Protein AF-A0A5E4PHH0-F1 (afdb_monomer_lite)

Radius of gyration: 13.08 Å; chains: 1; bounding box: 38×26×32 Å

Foldseek 3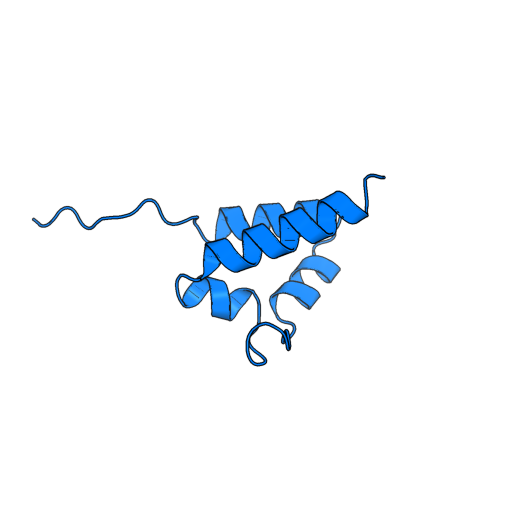Di:
DDPDDDPQCDPVNLLVLLCVLVVNPPVVSVCQQCFQDVVVVRDGVVVCVVVSVSVVSNVVSVVSSVVVPD

Secondary structure (DSSP, 8-state):
----------HHHHHHHHHHHTTT-HHHHHHHHHSPBGGGTSB-HHHHHHTT-HHHHHHHHHHHHHHHT-

Organism: NCBI:txid254247

Sequence (70 aa):
MTATNKRGISYAKVYSYALEMFQYDKDKTNCWWMSKLPEFGNKSPYEMVKEGRSKEIVKLITRATNVYTR

Structure (mmCIF, N/CA/C/O backbone):
data_AF-A0A5E4PHH0-F1
#
_entry.id   AF-A0A5E4PHH0-F1
#
loop_
_atom_site.group_PDB
_atom_site.id
_atom_site.type_symbol
_atom_site.label_atom_id
_atom_site.label_alt_id
_atom_site.label_comp_id
_atom_site.label_asym_id
_atom_site.label_entity_id
_atom_site.label_seq_id
_atom_site.pdbx_PDB_ins_code
_atom_site.Cartn_x
_atom_site.Cartn_y
_atom_site.Cartn_z
_atom_site.occupancy
_atom_site.B_iso_or_equiv
_atom_site.auth_seq_id
_atom_site.auth_comp_id
_atom_site.auth_asym_id
_atom_site.auth_atom_id
_atom_site.pdbx_PDB_model_num
ATOM 1 N N . MET A 1 1 ? -25.486 -8.044 19.783 1.00 42.38 1 MET A N 1
ATOM 2 C CA . MET A 1 1 ? -24.438 -8.199 18.751 1.00 42.38 1 MET A CA 1
ATOM 3 C C . MET A 1 1 ? -23.646 -6.903 18.692 1.00 42.38 1 MET A C 1
ATOM 5 O O . MET A 1 1 ? -24.220 -5.865 18.396 1.00 42.38 1 MET A O 1
ATOM 9 N N . THR A 1 2 ? -22.377 -6.936 19.093 1.00 39.47 2 THR A N 1
ATOM 10 C CA . THR A 1 2 ? -21.500 -5.761 19.182 1.00 39.47 2 THR A CA 1
ATOM 11 C C . THR A 1 2 ? -21.211 -5.216 17.784 1.00 39.47 2 THR A C 1
ATOM 13 O O . THR A 1 2 ? -20.660 -5.926 16.947 1.00 39.47 2 THR A O 1
ATOM 16 N N . ALA A 1 3 ? -21.568 -3.959 17.523 1.00 45.38 3 ALA A N 1
ATOM 17 C CA . ALA A 1 3 ? -21.122 -3.236 16.339 1.00 45.38 3 ALA A CA 1
ATOM 18 C C . ALA A 1 3 ? -19.615 -2.950 16.472 1.00 45.38 3 ALA A C 1
ATOM 20 O O . ALA A 1 3 ? -19.198 -1.938 17.037 1.00 45.38 3 ALA A O 1
ATOM 21 N N . THR A 1 4 ? -18.777 -3.872 15.996 1.00 50.91 4 THR A N 1
ATOM 22 C CA . THR A 1 4 ? -17.317 -3.713 15.972 1.00 50.91 4 THR A CA 1
ATOM 23 C C . THR A 1 4 ? -16.912 -2.702 14.896 1.00 50.91 4 THR A C 1
ATOM 25 O O . THR A 1 4 ? -16.656 -3.031 13.747 1.00 50.91 4 THR A O 1
ATOM 28 N N . ASN A 1 5 ? -16.950 -1.436 15.298 1.00 50.09 5 ASN A N 1
ATOM 29 C CA . ASN A 1 5 ? -15.906 -0.419 15.186 1.00 50.09 5 ASN A CA 1
ATOM 30 C C . ASN A 1 5 ? -14.890 -0.444 14.016 1.00 50.09 5 ASN A C 1
ATOM 32 O O . ASN A 1 5 ? -14.126 -1.386 13.832 1.00 50.09 5 ASN A O 1
ATOM 36 N N . LYS A 1 6 ? -14.741 0.762 13.437 1.00 48.59 6 LYS A N 1
ATOM 37 C CA . LYS A 1 6 ? -13.655 1.301 12.590 1.00 48.59 6 LYS A CA 1
ATOM 38 C C . LYS A 1 6 ? -13.664 0.865 11.118 1.00 48.59 6 LYS A C 1
ATOM 40 O O . LYS A 1 6 ? -13.208 -0.210 10.753 1.00 48.59 6 LYS A O 1
ATOM 45 N N . ARG A 1 7 ? -14.049 1.810 10.246 1.00 52.72 7 ARG A N 1
ATOM 46 C CA . ARG A 1 7 ? -13.699 1.855 8.812 1.00 52.72 7 ARG A CA 1
ATOM 47 C C . ARG A 1 7 ? -12.168 1.919 8.663 1.00 52.72 7 ARG A C 1
ATOM 49 O O . ARG A 1 7 ? -11.596 2.987 8.455 1.00 52.72 7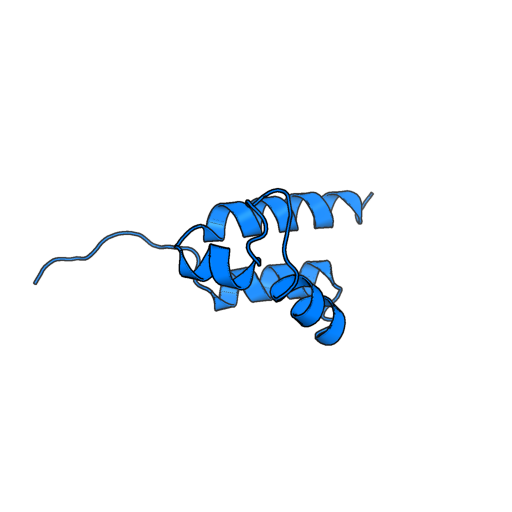 ARG A O 1
ATOM 56 N N . GLY A 1 8 ? -11.484 0.798 8.878 1.00 61.94 8 GLY A N 1
ATOM 57 C CA . GLY A 1 8 ? -10.079 0.635 8.523 1.00 61.94 8 GLY A CA 1
ATOM 58 C C . GLY A 1 8 ? -9.937 0.704 7.005 1.00 61.94 8 GLY A C 1
ATOM 59 O O . GLY A 1 8 ? -10.832 0.276 6.279 1.00 61.94 8 GLY A O 1
ATOM 60 N N . ILE A 1 9 ? -8.840 1.277 6.509 1.00 73.12 9 ILE A N 1
ATOM 61 C CA . ILE A 1 9 ? -8.552 1.238 5.072 1.00 73.12 9 ILE A CA 1
ATOM 62 C C . ILE A 1 9 ? -8.324 -0.232 4.712 1.00 73.12 9 ILE A C 1
ATOM 64 O O . ILE A 1 9 ? -7.396 -0.856 5.230 1.00 73.12 9 ILE A O 1
ATOM 68 N N . SER A 1 10 ? -9.200 -0.782 3.872 1.00 81.44 10 SER A N 1
ATOM 69 C CA . SER A 1 10 ? -9.139 -2.176 3.440 1.00 81.44 10 SER A CA 1
ATOM 70 C C . SER A 1 10 ? -7.843 -2.460 2.688 1.00 81.44 10 SER A C 1
ATOM 72 O O . SER A 1 10 ? -7.366 -1.612 1.935 1.00 81.44 10 SER A O 1
ATOM 74 N N . TYR A 1 11 ? -7.328 -3.682 2.832 1.00 85.62 11 TYR A N 1
ATOM 75 C CA . TYR A 1 11 ? -6.135 -4.170 2.133 1.00 85.62 11 TYR A CA 1
ATOM 76 C C . TYR A 1 11 ? -6.137 -3.826 0.638 1.00 85.62 11 TYR A C 1
ATOM 78 O O . TYR A 1 11 ? -5.203 -3.198 0.146 1.00 85.62 11 TYR A O 1
ATOM 86 N N . ALA A 1 12 ? -7.233 -4.157 -0.056 1.00 86.44 12 ALA A N 1
ATOM 87 C CA . ALA A 1 12 ? -7.376 -3.921 -1.490 1.00 86.44 12 ALA A CA 1
ATOM 88 C C . ALA A 1 12 ? -7.180 -2.444 -1.859 1.00 86.44 12 ALA A C 1
ATOM 90 O O . ALA A 1 12 ? -6.526 -2.138 -2.847 1.00 86.44 12 ALA A O 1
ATOM 91 N N . LYS A 1 13 ? -7.673 -1.526 -1.019 1.00 89.00 13 LYS A N 1
ATOM 92 C CA . LYS A 1 13 ? -7.555 -0.086 -1.251 1.00 89.00 13 LYS A CA 1
ATOM 93 C C . LYS A 1 13 ? -6.118 0.410 -1.087 1.00 89.00 13 LYS A C 1
ATOM 95 O O . LYS A 1 13 ? -5.679 1.245 -1.866 1.00 89.00 13 LYS A O 1
ATOM 100 N N . VAL A 1 14 ? -5.377 -0.112 -0.107 1.00 90.2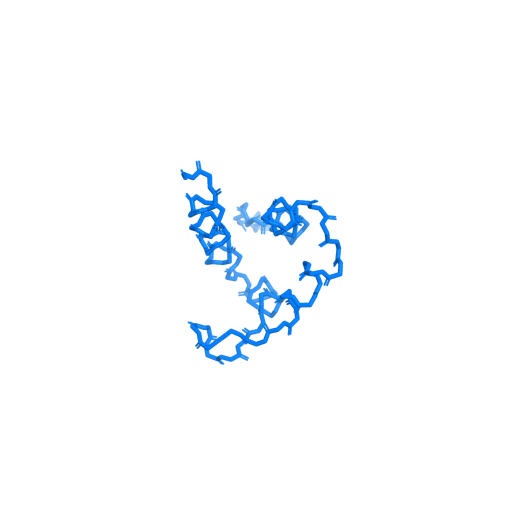5 14 VAL A N 1
ATOM 101 C CA . VAL A 1 14 ? -3.950 0.225 0.057 1.00 90.25 14 VAL A CA 1
ATOM 102 C C . VAL A 1 14 ? -3.131 -0.309 -1.117 1.00 90.25 14 VAL A C 1
ATOM 104 O O . VAL A 1 14 ? -2.272 0.399 -1.632 1.00 90.25 14 VAL A O 1
ATOM 107 N N . TYR A 1 15 ? -3.426 -1.529 -1.567 1.00 90.69 15 TYR A N 1
ATOM 108 C CA . TYR A 1 15 ? -2.750 -2.129 -2.713 1.00 90.69 15 TYR A CA 1
ATOM 109 C C . TYR A 1 15 ? -3.026 -1.362 -4.016 1.00 90.69 15 TYR A C 1
ATOM 111 O O . TYR A 1 15 ? -2.108 -1.146 -4.799 1.00 90.69 15 TYR A O 1
ATOM 119 N N . SER A 1 16 ? -4.254 -0.868 -4.223 1.00 91.19 16 SER A N 1
ATOM 120 C CA . SER A 1 16 ? -4.571 0.022 -5.349 1.00 91.19 16 SER A CA 1
ATOM 121 C C . SER A 1 16 ? -3.723 1.294 -5.347 1.00 91.19 16 SER A C 1
ATOM 123 O O . SER A 1 16 ? -3.176 1.640 -6.387 1.00 91.19 16 SER A O 1
ATOM 125 N N . TYR A 1 17 ? -3.525 1.937 -4.191 1.00 90.56 17 TYR A N 1
ATOM 126 C CA . TYR A 1 17 ? -2.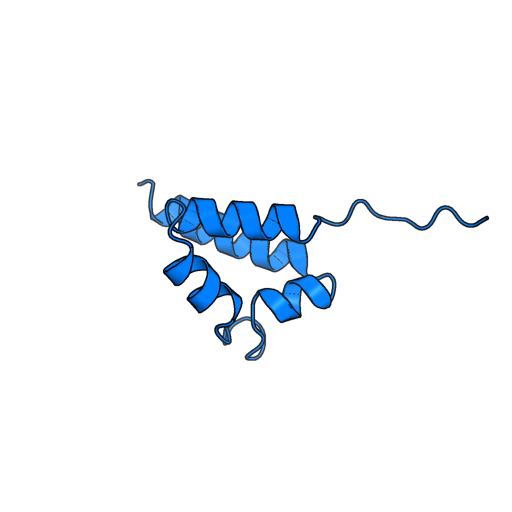638 3.103 -4.112 1.00 90.56 17 TYR A CA 1
ATOM 127 C C . TYR A 1 17 ? -1.186 2.755 -4.461 1.00 90.56 17 TYR A C 1
ATOM 129 O O . TYR A 1 17 ? -0.503 3.538 -5.118 1.00 90.56 17 TYR A O 1
ATOM 137 N N . 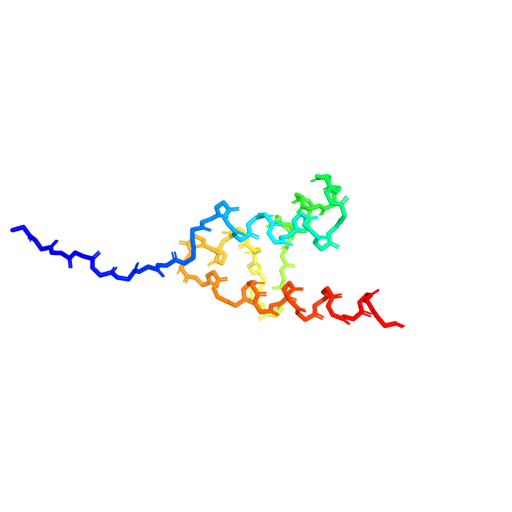ALA A 1 18 ? -0.708 1.580 -4.044 1.00 91.31 18 ALA A N 1
ATOM 138 C CA . ALA A 1 18 ? 0.631 1.125 -4.403 1.00 91.31 18 ALA A CA 1
ATOM 139 C C . ALA A 1 18 ? 0.751 0.897 -5.920 1.00 91.31 18 ALA A C 1
ATOM 141 O O . ALA A 1 18 ? 1.730 1.332 -6.517 1.00 91.31 18 ALA A O 1
ATOM 142 N N . LEU A 1 19 ? -0.266 0.305 -6.559 1.00 92.25 19 LEU A N 1
ATOM 143 C CA . LEU A 1 19 ? -0.311 0.176 -8.019 1.00 92.25 19 LEU A CA 1
ATOM 144 C C . LEU A 1 19 ? -0.225 1.541 -8.705 1.00 92.25 19 LEU A C 1
ATOM 146 O O . LEU A 1 19 ? 0.566 1.695 -9.627 1.00 92.25 19 LEU A O 1
ATOM 150 N N . GLU A 1 20 ? -0.985 2.538 -8.250 1.00 90.69 20 GLU A N 1
ATOM 151 C CA . GLU A 1 20 ? -0.937 3.891 -8.821 1.00 90.69 20 GLU A CA 1
ATOM 152 C C . GLU A 1 20 ? 0.468 4.507 -8.728 1.00 90.69 20 GLU A C 1
ATOM 154 O O . GLU A 1 20 ? 0.960 5.064 -9.709 1.00 90.69 20 GLU A O 1
ATOM 159 N N . MET A 1 21 ? 1.156 4.342 -7.591 1.00 89.44 21 MET A N 1
ATOM 160 C CA . MET A 1 21 ? 2.541 4.799 -7.411 1.00 89.44 21 MET A CA 1
ATOM 161 C C . MET A 1 21 ? 3.509 4.182 -8.430 1.00 89.44 21 MET A C 1
ATOM 163 O O . MET A 1 21 ? 4.425 4.862 -8.886 1.00 89.44 21 MET A O 1
ATOM 167 N N . PHE A 1 22 ? 3.303 2.921 -8.809 1.00 89.75 22 PHE A N 1
ATOM 168 C CA . PHE A 1 22 ? 4.126 2.224 -9.799 1.00 89.75 22 PHE A CA 1
ATOM 169 C C . PHE A 1 22 ? 3.516 2.231 -11.208 1.00 89.75 22 PHE A C 1
ATOM 171 O O . PHE A 1 22 ? 3.896 1.404 -12.031 1.00 89.75 22 PHE A O 1
ATOM 178 N N . GLN A 1 23 ? 2.588 3.145 -11.518 1.00 89.62 23 GLN A N 1
ATOM 179 C CA . GLN A 1 23 ? 1.934 3.234 -12.835 1.00 89.62 23 GLN A CA 1
ATOM 180 C C . GLN A 1 23 ? 1.296 1.905 -13.283 1.00 89.62 23 GLN A C 1
ATOM 182 O O . GLN A 1 23 ? 1.352 1.523 -14.449 1.00 89.62 23 GLN A O 1
ATOM 187 N N . TYR A 1 24 ? 0.685 1.195 -12.337 1.00 90.56 24 TYR A N 1
ATOM 188 C CA . TYR A 1 24 ? 0.060 -0.115 -12.511 1.00 90.56 24 TYR A CA 1
ATOM 189 C C . TYR A 1 24 ? 1.031 -1.251 -12.897 1.00 90.56 24 TYR A C 1
ATOM 191 O O . TYR A 1 24 ? 0.584 -2.334 -13.280 1.00 90.56 24 TYR A O 1
ATOM 199 N N . ASP A 1 25 ? 2.345 -1.055 -12.727 1.00 92.81 25 ASP A N 1
ATOM 200 C CA . ASP A 1 25 ? 3.366 -2.102 -12.848 1.00 92.81 25 ASP A CA 1
ATOM 201 C C . ASP A 1 25 ? 3.242 -3.083 -11.670 1.00 92.81 25 ASP A C 1
ATOM 203 O O . ASP A 1 25 ? 3.636 -2.805 -10.529 1.00 92.81 25 ASP A O 1
ATOM 207 N N . LYS A 1 26 ? 2.625 -4.238 -11.938 1.00 90.62 26 LYS A N 1
ATOM 208 C CA . LYS A 1 26 ? 2.325 -5.254 -10.920 1.00 90.62 26 LYS A CA 1
ATOM 209 C C . LYS A 1 26 ? 3.582 -5.899 -10.353 1.00 90.62 26 LYS A C 1
ATOM 211 O O . LYS A 1 26 ? 3.594 -6.216 -9.166 1.00 90.62 26 LYS A O 1
ATOM 216 N N . ASP A 1 27 ? 4.621 -6.081 -11.160 1.00 93.25 27 ASP A N 1
ATOM 217 C CA . ASP A 1 27 ? 5.868 -6.710 -10.729 1.00 93.25 27 ASP A CA 1
ATOM 218 C C . ASP A 1 27 ? 6.610 -5.812 -9.744 1.00 93.25 27 ASP A C 1
ATOM 220 O O . ASP A 1 27 ? 6.953 -6.249 -8.642 1.00 93.25 27 ASP A O 1
ATOM 224 N N . LYS A 1 28 ? 6.758 -4.522 -10.070 1.00 91.50 28 LYS A N 1
ATOM 225 C CA . LYS A 1 28 ? 7.353 -3.542 -9.148 1.00 91.50 28 LYS A CA 1
ATOM 226 C C . LYS A 1 28 ? 6.516 -3.362 -7.892 1.00 91.50 28 LYS A C 1
ATOM 228 O O . LYS A 1 28 ? 7.070 -3.338 -6.793 1.00 91.50 28 LYS A O 1
ATOM 233 N N . THR A 1 29 ? 5.193 -3.300 -8.045 1.00 93.12 29 THR A N 1
ATOM 234 C CA . THR A 1 29 ? 4.277 -3.177 -6.907 1.00 93.12 29 THR A CA 1
ATOM 235 C C . THR A 1 29 ? 4.404 -4.375 -5.977 1.00 93.12 29 THR A C 1
ATOM 237 O O . THR A 1 29 ? 4.579 -4.180 -4.781 1.00 93.12 29 THR A O 1
ATOM 240 N N . ASN A 1 30 ? 4.369 -5.606 -6.496 1.00 93.56 30 ASN A N 1
ATOM 241 C CA . ASN A 1 30 ? 4.503 -6.821 -5.688 1.00 93.56 30 ASN A CA 1
ATOM 242 C C . ASN A 1 30 ? 5.879 -6.928 -5.031 1.00 93.56 30 ASN A C 1
ATOM 244 O O . ASN A 1 30 ? 5.962 -7.258 -3.847 1.00 93.56 30 ASN A O 1
ATOM 248 N N . CYS A 1 31 ? 6.942 -6.606 -5.771 1.00 93.62 31 CYS A N 1
ATOM 249 C CA . CYS A 1 31 ? 8.300 -6.584 -5.244 1.00 93.62 31 CYS A CA 1
ATOM 250 C C . CYS A 1 31 ? 8.404 -5.626 -4.052 1.00 93.62 31 CYS A C 1
ATOM 252 O O . CYS A 1 31 ? 8.828 -6.025 -2.968 1.00 93.62 31 CYS A O 1
ATOM 254 N N . TRP A 1 32 ? 7.924 -4.389 -4.201 1.00 92.88 32 TRP A N 1
ATOM 255 C CA . TRP A 1 32 ? 7.881 -3.420 -3.108 1.00 92.88 32 TRP A CA 1
ATOM 256 C C . TRP A 1 32 ? 6.963 -3.867 -1.959 1.00 92.88 32 TRP A C 1
ATOM 258 O O . TRP A 1 32 ? 7.340 -3.766 -0.795 1.00 92.88 32 TRP A O 1
ATOM 268 N N . TRP A 1 33 ? 5.791 -4.425 -2.270 1.00 93.19 33 TRP A N 1
ATOM 269 C CA . TRP A 1 33 ? 4.789 -4.863 -1.292 1.00 93.19 33 TRP A CA 1
ATOM 270 C C . TRP A 1 33 ? 5.295 -5.956 -0.345 1.00 93.19 33 TRP A C 1
ATOM 272 O O . TRP A 1 33 ? 4.880 -6.009 0.816 1.00 93.19 33 TRP A O 1
ATOM 282 N N . MET A 1 34 ? 6.197 -6.812 -0.835 1.00 93.19 34 MET A N 1
ATOM 283 C CA . MET A 1 34 ? 6.860 -7.866 -0.061 1.00 93.19 34 MET A CA 1
ATOM 284 C C . MET A 1 34 ? 8.242 -7.454 0.466 1.00 93.19 34 MET A C 1
ATOM 286 O O . MET A 1 34 ? 8.802 -8.148 1.316 1.00 93.19 34 MET A O 1
ATOM 290 N N . SER A 1 35 ? 8.801 -6.336 -0.003 1.00 92.88 35 SER A N 1
ATOM 291 C CA . SER A 1 35 ? 10.121 -5.872 0.422 1.00 92.88 35 SER A CA 1
ATOM 292 C C . SER A 1 35 ? 10.091 -5.355 1.853 1.00 92.88 35 SER A C 1
ATOM 294 O O . SER A 1 35 ? 9.166 -4.657 2.268 1.00 92.88 35 SER A O 1
ATOM 296 N N . LYS A 1 36 ? 11.135 -5.679 2.617 1.00 91.75 36 LYS A N 1
ATOM 297 C CA . LYS A 1 36 ? 11.289 -5.206 3.994 1.00 91.75 36 LYS A CA 1
ATOM 298 C C . LYS A 1 36 ? 11.689 -3.740 3.995 1.00 91.75 36 LYS A C 1
ATOM 300 O O . LYS A 1 36 ? 12.700 -3.372 3.402 1.00 91.75 36 LYS A O 1
ATOM 305 N N . LEU A 1 37 ? 10.912 -2.922 4.695 1.00 88.19 37 LEU A N 1
ATOM 306 C CA . LEU A 1 37 ? 11.169 -1.496 4.817 1.00 88.19 37 LEU A CA 1
ATOM 307 C C . LEU A 1 37 ? 11.836 -1.201 6.173 1.00 88.19 37 LEU A C 1
ATOM 309 O O . LEU A 1 37 ? 11.243 -1.489 7.221 1.00 88.19 37 LEU A O 1
ATOM 313 N N . PRO A 1 38 ? 13.053 -0.620 6.190 1.00 85.25 38 PRO A N 1
ATOM 314 C CA . PRO A 1 38 ? 13.762 -0.299 7.431 1.00 85.25 38 PRO A CA 1
ATOM 315 C C . PRO A 1 38 ? 12.969 0.650 8.337 1.00 85.25 38 PRO A C 1
ATOM 317 O O . PRO A 1 38 ? 12.943 0.477 9.553 1.00 85.25 38 PRO A O 1
ATOM 320 N N . GLU A 1 39 ? 12.245 1.597 7.734 1.00 81.88 39 GLU A N 1
ATOM 321 C CA . GLU A 1 39 ? 11.374 2.575 8.405 1.00 81.88 39 GLU A CA 1
ATOM 322 C C . GLU A 1 39 ? 10.235 1.944 9.225 1.00 81.88 39 GLU A C 1
ATOM 324 O O . GLU A 1 39 ? 9.690 2.582 10.125 1.00 81.88 39 GLU A O 1
ATOM 329 N N . PHE A 1 40 ? 9.912 0.673 8.970 1.00 86.38 40 PHE A N 1
ATOM 330 C CA . PHE A 1 40 ? 8.884 -0.073 9.692 1.00 86.38 40 PHE A CA 1
ATOM 331 C C . PHE A 1 40 ? 9.445 -1.224 10.532 1.00 86.38 40 PHE A C 1
ATOM 333 O O . PHE A 1 40 ? 8.719 -2.161 10.869 1.00 86.38 40 PHE A O 1
ATOM 340 N N . GLY A 1 41 ? 10.731 -1.164 10.890 1.00 85.81 41 GLY A N 1
ATOM 341 C CA . GLY A 1 41 ? 11.390 -2.211 11.669 1.00 85.81 41 GLY A CA 1
ATOM 342 C C . GLY A 1 41 ? 11.605 -3.487 10.857 1.00 85.81 41 GLY A C 1
ATOM 343 O O . GLY A 1 41 ? 11.398 -4.583 11.372 1.00 85.81 41 GLY A O 1
ATOM 344 N N . ASN A 1 42 ? 11.983 -3.344 9.579 1.00 89.69 42 ASN A N 1
ATOM 345 C CA . ASN A 1 42 ? 12.167 -4.440 8.619 1.00 89.69 42 ASN A CA 1
ATOM 346 C C . ASN A 1 42 ? 10.897 -5.260 8.340 1.00 89.69 42 ASN A C 1
ATOM 348 O O . ASN A 1 42 ? 10.985 -6.425 7.946 1.00 89.69 42 ASN A O 1
ATOM 352 N N . LYS A 1 43 ? 9.723 -4.646 8.506 1.00 90.38 43 LYS A N 1
ATOM 353 C CA . LYS A 1 43 ? 8.443 -5.213 8.075 1.00 90.38 43 LYS A CA 1
ATOM 354 C C . LYS A 1 43 ? 8.123 -4.791 6.650 1.00 90.38 43 LYS A C 1
ATOM 356 O O . LYS A 1 43 ? 8.462 -3.686 6.221 1.00 90.38 43 LYS A O 1
ATOM 361 N N . SER A 1 44 ? 7.459 -5.675 5.924 1.00 92.81 44 SER A N 1
ATOM 362 C CA . SER A 1 44 ? 6.932 -5.376 4.595 1.00 92.81 44 SER A CA 1
ATOM 363 C C . SER A 1 44 ? 5.630 -4.563 4.661 1.00 92.81 44 SER A C 1
ATOM 365 O O . SER A 1 44 ? 4.895 -4.652 5.653 1.00 92.81 44 SER A O 1
ATOM 367 N N . PRO A 1 45 ? 5.287 -3.792 3.610 1.00 91.62 45 PRO A N 1
ATOM 368 C CA . PRO A 1 45 ? 3.976 -3.155 3.483 1.00 91.62 45 PRO A CA 1
ATOM 369 C C . PRO A 1 45 ? 2.815 -4.130 3.699 1.00 91.62 45 PRO A C 1
ATOM 371 O O . PRO A 1 45 ? 1.837 -3.789 4.366 1.00 91.62 45 PRO A O 1
ATOM 374 N N . TYR A 1 46 ? 2.950 -5.364 3.208 1.00 91.38 46 TYR A N 1
ATOM 375 C CA . TYR A 1 46 ? 1.996 -6.443 3.447 1.00 91.38 46 TYR A CA 1
ATOM 376 C C . TYR A 1 46 ? 1.784 -6.734 4.942 1.00 91.38 46 TYR A C 1
ATOM 378 O O . TYR A 1 46 ? 0.648 -6.725 5.426 1.00 91.38 46 TYR A O 1
ATOM 386 N N . GLU A 1 47 ? 2.867 -6.960 5.691 1.00 91.75 47 GLU A N 1
ATOM 387 C CA . GLU A 1 47 ? 2.809 -7.235 7.133 1.00 91.75 47 GLU A CA 1
ATOM 388 C C . GLU A 1 47 ? 2.219 -6.053 7.904 1.00 91.75 47 GLU A C 1
ATOM 390 O O . GLU A 1 47 ? 1.360 -6.232 8.765 1.00 91.75 47 GLU A O 1
ATOM 395 N N . MET A 1 48 ? 2.604 -4.835 7.532 1.00 90.94 48 MET A N 1
ATOM 396 C CA . MET A 1 48 ? 2.097 -3.603 8.132 1.00 90.94 48 MET A CA 1
ATOM 397 C C . MET A 1 48 ? 0.582 -3.455 7.957 1.00 90.94 48 MET A C 1
ATOM 399 O O . MET A 1 48 ? -0.131 -3.123 8.907 1.00 90.94 48 MET A O 1
ATOM 403 N N . VAL A 1 49 ? 0.059 -3.735 6.761 1.00 89.31 49 VAL A N 1
ATOM 404 C CA . VAL A 1 49 ? -1.389 -3.716 6.506 1.00 89.31 49 VAL A CA 1
ATOM 405 C C . VAL A 1 49 ? -2.098 -4.812 7.307 1.00 89.31 49 VAL A C 1
ATOM 407 O O . VAL A 1 49 ? -3.162 -4.554 7.872 1.00 89.31 49 VAL A O 1
ATOM 410 N N . LYS A 1 50 ? -1.500 -6.006 7.421 1.00 87.06 50 LYS A N 1
ATOM 411 C CA . LYS A 1 50 ? -2.044 -7.122 8.216 1.00 87.06 50 LYS A CA 1
ATOM 412 C C . LYS A 1 50 ? -2.114 -6.801 9.715 1.00 87.06 50 LYS A C 1
ATOM 414 O O . LYS A 1 50 ? -3.057 -7.216 10.380 1.00 87.06 50 LYS A O 1
ATOM 419 N N . GLU A 1 51 ? -1.175 -6.009 10.230 1.00 88.94 51 GLU A N 1
ATOM 420 C CA . GLU A 1 51 ? -1.167 -5.500 11.611 1.00 88.94 51 GLU A CA 1
ATOM 421 C C . GLU A 1 51 ? -2.138 -4.324 11.844 1.00 88.94 51 GLU A C 1
ATOM 423 O O . GLU A 1 51 ? -2.188 -3.756 12.934 1.00 88.94 51 GLU A O 1
ATOM 428 N N . GLY A 1 52 ? -2.912 -3.919 10.830 1.00 87.06 52 GLY A N 1
ATOM 429 C CA . GLY A 1 52 ? -3.827 -2.779 10.919 1.00 87.06 52 GLY A CA 1
ATOM 430 C C . GLY A 1 52 ? -3.135 -1.416 10.807 1.00 87.06 52 GLY A C 1
ATOM 431 O O . GLY A 1 52 ? -3.776 -0.377 10.994 1.00 87.06 52 GLY A O 1
ATOM 432 N N . ARG A 1 53 ? -1.848 -1.388 10.438 1.00 88.75 53 ARG A N 1
ATOM 433 C CA . ARG A 1 53 ? -1.046 -0.172 10.219 1.00 88.75 53 ARG A CA 1
ATOM 434 C C . ARG A 1 53 ? -1.179 0.374 8.789 1.00 88.75 53 ARG A C 1
ATOM 436 O O . ARG A 1 53 ? -0.337 1.133 8.316 1.00 88.7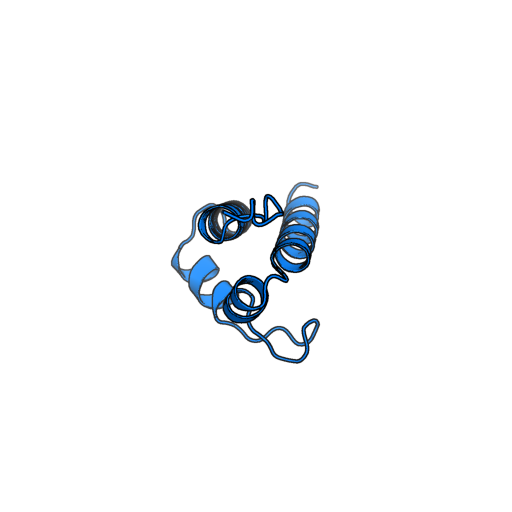5 53 ARG A O 1
ATOM 443 N N . SER A 1 54 ? -2.289 0.071 8.111 1.00 89.06 54 SER A N 1
ATOM 444 C CA . SER A 1 54 ? -2.604 0.492 6.736 1.00 89.06 54 SER A CA 1
ATOM 445 C C . SER A 1 54 ? -2.432 1.994 6.484 1.00 89.06 54 SER A C 1
ATOM 447 O O . SER A 1 54 ? -2.032 2.403 5.400 1.00 89.06 54 SER A O 1
ATOM 449 N N . LYS A 1 55 ? -2.724 2.839 7.483 1.00 88.62 55 LYS A N 1
ATOM 450 C CA . LYS A 1 55 ? -2.607 4.303 7.361 1.00 88.62 55 LYS A CA 1
ATOM 451 C C . LYS A 1 55 ? -1.167 4.775 7.153 1.00 88.62 55 LYS A C 1
ATOM 453 O O . LYS A 1 55 ? -0.971 5.789 6.491 1.00 88.62 55 LYS A O 1
ATOM 458 N N . GLU A 1 56 ? -0.184 4.088 7.727 1.00 89.75 56 GLU A N 1
ATOM 459 C CA . GLU A 1 56 ? 1.228 4.455 7.570 1.00 89.75 56 GLU A CA 1
ATOM 460 C C . GLU A 1 56 ? 1.714 4.146 6.156 1.00 89.75 56 GLU A C 1
ATOM 462 O O . GLU A 1 56 ? 2.328 5.003 5.527 1.00 89.75 56 GLU A O 1
ATOM 467 N N . ILE A 1 57 ? 1.315 2.992 5.613 1.00 90.75 57 ILE A N 1
ATOM 468 C CA . ILE A 1 57 ? 1.609 2.612 4.227 1.00 90.75 57 ILE A CA 1
ATOM 469 C C . ILE A 1 57 ? 0.969 3.590 3.239 1.00 90.75 57 ILE A C 1
ATOM 471 O O . ILE A 1 57 ? 1.639 4.061 2.327 1.00 90.75 57 ILE A O 1
ATOM 475 N N . VAL A 1 58 ? -0.292 3.982 3.453 1.00 89.88 58 VAL A N 1
ATOM 476 C CA . VAL A 1 58 ? -0.942 4.994 2.600 1.00 89.88 58 VAL A CA 1
ATOM 477 C C . VAL A 1 58 ? -0.198 6.329 2.650 1.00 89.88 58 VAL A C 1
ATOM 479 O O . VAL A 1 58 ? 0.045 6.919 1.604 1.00 89.88 58 VAL A O 1
ATOM 482 N N . LYS A 1 59 ? 0.220 6.797 3.835 1.00 90.06 59 LYS A N 1
ATOM 483 C CA . LYS A 1 59 ? 1.014 8.033 3.956 1.00 90.06 59 LYS A CA 1
ATOM 484 C C . LYS A 1 59 ? 2.345 7.942 3.211 1.00 90.06 59 LYS A C 1
ATOM 486 O O . LYS A 1 59 ? 2.742 8.928 2.593 1.00 90.06 59 LYS A O 1
ATOM 491 N N . LEU A 1 60 ? 3.021 6.795 3.279 1.00 89.44 60 LEU A N 1
ATOM 492 C CA . LEU A 1 60 ? 4.268 6.556 2.556 1.00 89.44 60 LEU A CA 1
ATOM 493 C C . LEU A 1 60 ? 4.046 6.625 1.041 1.00 89.44 60 LEU A C 1
ATOM 495 O O . LEU A 1 60 ? 4.738 7.381 0.365 1.00 89.44 60 LEU A O 1
ATOM 499 N N . ILE A 1 61 ? 3.032 5.918 0.535 1.00 89.88 61 ILE A N 1
ATOM 500 C CA . ILE A 1 61 ? 2.662 5.929 -0.885 1.00 89.88 61 ILE A CA 1
ATOM 501 C C . ILE A 1 61 ? 2.342 7.355 -1.339 1.00 89.88 61 ILE A C 1
ATOM 503 O O . ILE A 1 61 ? 2.939 7.844 -2.288 1.00 89.88 61 ILE A O 1
ATOM 507 N N . THR A 1 62 ? 1.479 8.078 -0.617 1.00 88.31 62 THR A N 1
ATOM 508 C CA . THR A 1 62 ? 1.129 9.465 -0.958 1.00 88.31 62 THR A CA 1
ATOM 509 C C . THR A 1 62 ? 2.352 10.384 -0.980 1.00 88.31 62 THR A C 1
ATOM 511 O O . THR A 1 62 ? 2.430 11.274 -1.826 1.00 88.31 62 THR A O 1
ATOM 514 N N . ARG A 1 63 ? 3.320 10.196 -0.074 1.00 87.25 63 ARG A N 1
ATOM 515 C CA . ARG A 1 63 ? 4.578 10.956 -0.094 1.00 87.25 63 ARG A CA 1
ATOM 516 C C . ARG A 1 63 ? 5.415 10.618 -1.323 1.00 87.25 63 ARG A C 1
ATOM 518 O O . ARG A 1 63 ? 5.867 11.537 -1.991 1.00 87.25 63 ARG A O 1
ATOM 525 N N . ALA A 1 64 ? 5.581 9.336 -1.637 1.00 84.00 64 ALA A N 1
ATOM 526 C CA . ALA A 1 64 ? 6.363 8.892 -2.784 1.00 84.00 64 ALA A CA 1
ATOM 527 C C . ALA A 1 64 ? 5.740 9.330 -4.122 1.00 84.00 64 ALA A C 1
ATOM 529 O O . ALA A 1 64 ? 6.450 9.834 -4.988 1.00 84.00 64 ALA A O 1
ATOM 530 N N . THR A 1 65 ? 4.415 9.230 -4.271 1.00 84.75 65 THR A N 1
ATOM 531 C CA . THR A 1 65 ? 3.703 9.687 -5.473 1.00 84.75 65 THR A CA 1
ATOM 532 C C . THR A 1 65 ? 3.851 11.194 -5.682 1.00 84.75 65 THR A C 1
ATOM 534 O O . THR A 1 65 ? 4.152 11.609 -6.792 1.00 84.75 65 THR A O 1
ATOM 537 N N . ASN A 1 66 ? 3.708 12.016 -4.632 1.00 78.81 66 ASN A N 1
ATOM 538 C CA . ASN A 1 66 ? 3.860 13.478 -4.740 1.00 78.81 66 ASN A CA 1
ATOM 539 C C . ASN A 1 66 ? 5.280 13.931 -5.116 1.00 78.81 66 ASN A C 1
ATOM 541 O O . ASN A 1 66 ? 5.450 15.041 -5.612 1.00 78.81 66 ASN A O 1
ATOM 545 N N . VAL A 1 67 ? 6.301 13.109 -4.859 1.00 65.44 67 VAL A N 1
ATOM 546 C CA . VAL A 1 67 ? 7.678 13.393 -5.294 1.00 65.44 67 VAL A CA 1
ATOM 547 C C . VAL A 1 67 ? 7.840 13.171 -6.801 1.00 65.44 67 VAL A C 1
ATOM 549 O O . VAL A 1 67 ? 8.636 13.862 -7.420 1.00 65.44 67 VAL A O 1
ATOM 552 N N . TYR A 1 68 ? 7.072 12.256 -7.401 1.00 55.72 68 TYR A N 1
ATOM 553 C CA . TYR A 1 68 ? 7.144 11.939 -8.833 1.00 55.72 68 TYR A CA 1
ATOM 554 C C . TYR A 1 68 ? 6.319 12.876 -9.736 1.00 55.72 68 TYR A C 1
ATOM 556 O O . TYR A 1 68 ? 6.503 12.851 -10.949 1.00 55.72 68 TYR A O 1
ATOM 564 N N . THR A 1 69 ? 5.405 13.678 -9.178 1.00 59.66 69 THR A N 1
ATOM 565 C CA . THR A 1 69 ? 4.499 14.579 -9.923 1.00 59.66 69 THR A CA 1
ATOM 566 C C . THR A 1 69 ? 4.933 16.054 -9.971 1.00 59.66 69 THR A C 1
ATOM 568 O O . THR A 1 69 ? 4.139 16.898 -10.391 1.00 59.66 69 THR A O 1
ATOM 571 N N . ARG A 1 70 ? 6.167 16.390 -9.573 1.00 47.75 70 ARG A N 1
ATOM 572 C CA . ARG A 1 70 ? 6.791 17.714 -9.773 1.00 47.75 70 ARG A CA 1
ATOM 573 C C . ARG A 1 70 ? 7.988 17.609 -10.701 1.00 47.75 70 ARG A C 1
ATOM 575 O O . ARG A 1 70 ? 8.182 18.576 -11.465 1.00 47.75 70 ARG A O 1
#

pLDDT: mean 82.74, std 14.87, range [39.47, 93.62]